Protein AF-A0AAN8FNF0-F1 (afdb_monomer_lite)

Radius of gyration: 13.96 Å; chains: 1; bounding box: 38×25×44 Å

InterPro domains:
  IPR021010 Cytosolic motility protein [PF12150] (9-66)
  IPR021010 Cytosolic motility protein [PTHR31578] (7-69)

Organism: Trichostrongylus colubriformis (NCBI:txid6319)

pLDDT: mean 73.43, std 11.33, range [39.94, 85.0]

Sequence (76 aa):
MAEKKKAHDDTWSNQQVHTNFPQNAVRVIGQPNSYVALWYHHGKPIMGKAWNDSGVVQRSIQWLKQRQIRLQITRN

Foldseek 3Di:
DDPPPDPDDWDKDKDFFFAFDDPQFDADPPDPFKGWKWDADPNDIDIFIWGQDPRGTDGPCPDDPDGIIITTGDDD

Structure (mmCIF, N/CA/C/O backbone):
data_AF-A0AAN8FNF0-F1
#
_entry.id   AF-A0AAN8FNF0-F1
#
loop_
_atom_site.group_PDB
_atom_site.id
_atom_site.type_symbol
_atom_site.label_atom_id
_atom_site.label_alt_id
_atom_site.label_comp_id
_atom_site.label_asym_id
_atom_site.label_entity_id
_atom_site.label_seq_id
_atom_site.pdbx_PDB_ins_code
_atom_site.Cartn_x
_atom_site.Cartn_y
_atom_site.Cartn_z
_atom_site.occupancy
_atom_site.B_iso_or_equiv
_atom_site.auth_seq_id
_atom_site.auth_comp_id
_atom_site.auth_asym_id
_atom_site.auth_atom_id
_atom_site.pdbx_PDB_model_num
ATOM 1 N N . MET A 1 1 ? -27.079 2.595 -30.726 1.00 39.94 1 MET A N 1
ATOM 2 C CA . MET A 1 1 ? -25.603 2.504 -30.699 1.00 39.94 1 MET A CA 1
ATOM 3 C C . MET A 1 1 ? -25.156 2.721 -29.259 1.00 39.94 1 MET A C 1
ATOM 5 O O . MET A 1 1 ? -25.302 3.830 -28.772 1.00 39.94 1 MET A O 1
ATOM 9 N N . ALA A 1 2 ? -24.742 1.677 -28.535 1.00 49.72 2 ALA A N 1
ATOM 10 C CA . ALA A 1 2 ? -24.285 1.829 -27.152 1.00 49.72 2 ALA A CA 1
ATOM 11 C C . ALA A 1 2 ? -22.872 2.430 -27.147 1.00 49.72 2 ALA A C 1
ATOM 13 O O . ALA A 1 2 ? -21.948 1.845 -27.715 1.00 49.72 2 ALA A O 1
ATOM 14 N N . GLU A 1 3 ? -22.715 3.606 -26.545 1.00 56.06 3 GLU A N 1
ATOM 15 C CA . GLU A 1 3 ? -21.423 4.261 -26.370 1.00 56.06 3 GLU A CA 1
ATOM 16 C C . GLU A 1 3 ? -20.543 3.377 -25.476 1.00 56.06 3 GLU A C 1
ATOM 18 O O . GLU A 1 3 ? -20.811 3.195 -24.286 1.00 56.06 3 GLU A O 1
ATOM 23 N N . LYS A 1 4 ? -19.514 2.751 -26.060 1.00 54.16 4 LYS A N 1
ATOM 24 C CA . LYS A 1 4 ? -18.501 2.017 -25.296 1.00 54.16 4 LYS A CA 1
ATOM 25 C C . LYS A 1 4 ? -17.773 3.030 -24.414 1.00 54.16 4 LYS A C 1
ATOM 27 O O . LYS A 1 4 ? -16.841 3.681 -24.882 1.00 54.16 4 LYS A O 1
ATOM 32 N N . LYS A 1 5 ? -18.186 3.160 -23.147 1.00 54.44 5 LYS A N 1
ATOM 33 C CA . LYS A 1 5 ? -17.410 3.864 -22.116 1.00 54.44 5 LYS A CA 1
ATOM 34 C C . LYS A 1 5 ? -15.979 3.333 -22.185 1.00 54.44 5 LYS A C 1
ATOM 36 O O . LYS A 1 5 ? -15.749 2.156 -21.910 1.00 54.44 5 LYS A O 1
ATOM 41 N N . LYS A 1 6 ? -15.030 4.178 -22.604 1.00 55.25 6 LYS A N 1
ATOM 42 C CA . LYS A 1 6 ? -13.604 3.846 -22.541 1.00 55.25 6 LYS A C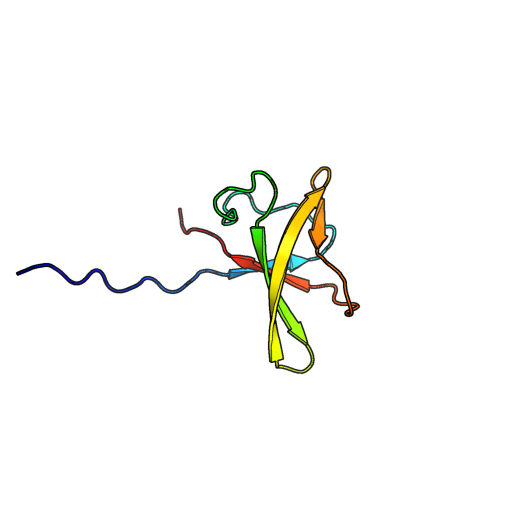A 1
ATOM 43 C C . LYS A 1 6 ? -13.303 3.455 -21.100 1.00 55.25 6 LYS A C 1
ATOM 45 O O . LYS A 1 6 ? -13.565 4.251 -20.198 1.00 55.25 6 LYS A O 1
ATOM 50 N N . ALA A 1 7 ? -12.800 2.238 -20.899 1.00 62.56 7 ALA A N 1
ATOM 51 C CA . ALA A 1 7 ? -12.318 1.803 -19.599 1.00 62.56 7 ALA A CA 1
ATOM 52 C C . ALA A 1 7 ? -11.342 2.870 -19.091 1.00 62.56 7 ALA A C 1
ATOM 54 O O . ALA A 1 7 ? -10.401 3.233 -19.795 1.00 62.56 7 ALA A O 1
ATOM 55 N N . HIS A 1 8 ? -11.652 3.474 -17.948 1.00 66.19 8 HIS A N 1
ATOM 56 C CA . HIS A 1 8 ? -10.772 4.460 -17.342 1.00 66.19 8 HIS A CA 1
ATOM 57 C C . HIS A 1 8 ? -9.570 3.730 -16.756 1.00 66.19 8 HIS A C 1
ATOM 59 O O . HIS A 1 8 ? -9.743 2.702 -16.105 1.00 66.19 8 HIS A O 1
ATOM 65 N N . ASP A 1 9 ? -8.371 4.257 -16.998 1.00 75.94 9 ASP A N 1
ATOM 66 C CA . ASP A 1 9 ? -7.153 3.710 -16.412 1.00 75.94 9 ASP A CA 1
ATOM 67 C C . ASP A 1 9 ? -7.231 3.732 -14.881 1.00 75.94 9 ASP A C 1
ATOM 69 O O . ASP A 1 9 ? -7.637 4.729 -14.265 1.00 75.94 9 ASP A O 1
ATOM 73 N N . ASP A 1 10 ? -6.796 2.634 -14.263 1.00 75.38 10 ASP A N 1
ATOM 74 C CA . ASP A 1 10 ? -6.696 2.532 -12.814 1.00 75.38 10 ASP A CA 1
ATOM 75 C C . ASP A 1 10 ? -5.755 3.609 -12.263 1.00 75.38 10 ASP A C 1
ATOM 77 O O . ASP A 1 10 ? -4.614 3.772 -12.707 1.00 75.38 10 ASP A O 1
ATOM 81 N N . THR A 1 11 ? -6.222 4.348 -11.256 1.00 83.12 11 THR A N 1
ATOM 82 C CA . THR A 1 11 ? -5.409 5.370 -10.591 1.00 83.12 11 THR A CA 1
ATOM 83 C C . THR A 1 11 ? -4.778 4.791 -9.327 1.00 83.12 11 THR A C 1
ATOM 85 O O . THR A 1 11 ? -5.459 4.247 -8.461 1.00 83.12 11 THR A O 1
ATOM 88 N N . TRP A 1 12 ? -3.458 4.931 -9.213 1.00 82.94 12 TRP A N 1
ATOM 89 C CA . TRP A 1 12 ? -2.662 4.390 -8.112 1.00 82.94 12 TRP A CA 1
ATOM 90 C C . TRP A 1 12 ? -1.955 5.517 -7.360 1.00 82.94 12 TRP A C 1
ATOM 92 O O . TRP A 1 12 ? -1.211 6.293 -7.961 1.00 82.94 12 TRP A O 1
ATOM 102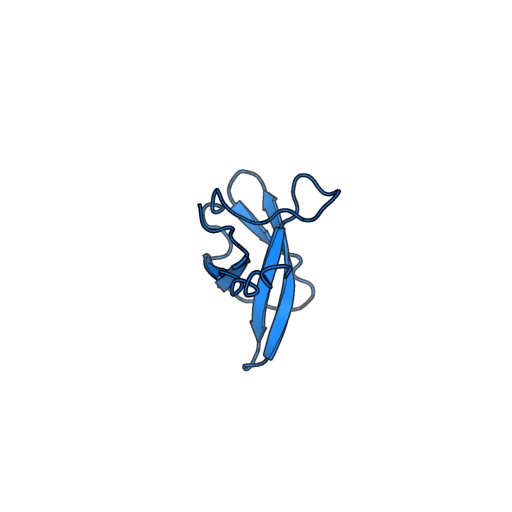 N N . SER A 1 13 ? -2.147 5.583 -6.044 1.00 83.44 13 SER A N 1
ATOM 103 C CA . SER A 1 13 ? -1.484 6.551 -5.165 1.00 83.44 13 SER A CA 1
ATOM 104 C C . SER A 1 13 ? -0.288 5.910 -4.468 1.00 83.44 13 SER A C 1
ATOM 106 O O . SER A 1 13 ? -0.437 4.865 -3.835 1.00 83.44 13 SER A O 1
ATOM 108 N N . ASN A 1 14 ? 0.893 6.525 -4.571 1.00 82.88 14 ASN A N 1
ATOM 109 C CA . ASN A 1 14 ? 2.090 6.071 -3.860 1.00 82.88 14 ASN A CA 1
ATOM 110 C C . ASN A 1 14 ? 1.953 6.419 -2.375 1.00 82.88 14 ASN A C 1
ATOM 112 O O . ASN A 1 14 ? 1.854 7.591 -2.024 1.00 82.88 14 ASN A O 1
ATOM 116 N N . GLN A 1 15 ? 1.967 5.409 -1.512 1.00 79.88 15 GLN A N 1
ATOM 117 C CA . GLN A 1 15 ? 1.811 5.549 -0.069 1.00 79.88 15 GLN A CA 1
ATOM 118 C C . GLN A 1 15 ? 2.944 4.826 0.650 1.00 79.88 15 GLN A C 1
ATOM 120 O O . GLN A 1 15 ? 3.359 3.727 0.268 1.00 79.88 15 GLN A O 1
ATOM 125 N N . GLN A 1 16 ? 3.467 5.445 1.702 1.00 77.88 16 GLN A N 1
ATOM 126 C CA . GLN A 1 16 ? 4.451 4.790 2.548 1.00 77.88 16 GLN A CA 1
ATOM 127 C C . GLN A 1 16 ? 3.721 3.907 3.569 1.00 77.88 16 GLN A C 1
ATOM 129 O O . GLN A 1 16 ? 2.632 4.219 4.044 1.00 77.88 16 GLN A O 1
ATOM 134 N N . VAL A 1 17 ? 4.305 2.761 3.903 1.00 70.19 17 VAL A N 1
ATOM 135 C CA . VAL A 1 17 ? 3.798 1.951 5.015 1.00 70.19 17 VAL A CA 1
ATOM 136 C C . VAL A 1 17 ? 4.012 2.753 6.304 1.00 70.19 17 VAL A C 1
ATOM 138 O O . VAL A 1 17 ? 5.063 3.380 6.463 1.00 70.19 17 VAL A O 1
ATOM 141 N N . HIS A 1 18 ? 3.030 2.747 7.206 1.00 70.19 18 HIS A N 1
ATOM 142 C CA . HIS A 1 18 ? 3.006 3.586 8.415 1.00 70.19 18 HIS A CA 1
ATOM 143 C C . HIS A 1 18 ? 2.744 5.087 8.222 1.00 70.19 18 HIS A C 1
ATOM 145 O O . HIS A 1 18 ? 3.001 5.865 9.135 1.00 70.19 18 HIS A O 1
ATOM 151 N N . THR A 1 19 ? 2.198 5.505 7.077 1.00 74.31 19 THR A N 1
ATOM 152 C CA . THR A 1 19 ? 1.645 6.863 6.909 1.00 74.31 19 THR A CA 1
ATOM 153 C C . THR A 1 19 ? 0.120 6.850 6.855 1.00 74.31 19 THR A C 1
ATOM 155 O O . THR A 1 19 ? -0.495 5.780 6.801 1.00 74.31 19 THR A O 1
ATOM 158 N N . ASN A 1 20 ? -0.481 8.045 6.872 1.00 77.19 20 ASN A N 1
ATOM 159 C CA . ASN A 1 20 ? -1.927 8.221 6.780 1.00 77.19 20 ASN A CA 1
ATOM 160 C C . ASN A 1 20 ? -2.518 7.497 5.568 1.00 77.19 20 ASN A C 1
ATOM 162 O O . ASN A 1 20 ? -1.984 7.545 4.459 1.00 77.19 20 ASN A O 1
ATOM 166 N N . PHE A 1 21 ? -3.663 6.862 5.798 1.00 76.31 21 PHE A N 1
ATOM 167 C CA . PHE A 1 21 ? -4.423 6.167 4.771 1.00 76.31 21 PHE A CA 1
ATOM 168 C C . PHE A 1 21 ? -5.138 7.169 3.837 1.00 76.31 21 PHE A C 1
ATOM 170 O O . PHE A 1 21 ? -5.815 8.070 4.337 1.00 76.31 21 PHE A O 1
ATOM 177 N N . PRO A 1 22 ? -5.040 7.040 2.499 1.00 78.62 22 PRO A N 1
ATOM 178 C CA . PRO A 1 22 ? -5.739 7.935 1.582 1.00 78.62 22 PRO A CA 1
ATOM 179 C C . PRO A 1 22 ? -7.258 7.727 1.649 1.00 78.62 22 PRO A C 1
ATOM 181 O O . PRO A 1 22 ? -7.750 6.599 1.690 1.00 78.62 22 PRO A O 1
ATOM 184 N N . GLN A 1 23 ? -8.013 8.825 1.633 1.00 76.19 23 GLN A N 1
ATOM 185 C CA . GLN A 1 23 ? -9.460 8.811 1.873 1.00 76.19 23 GLN A CA 1
ATOM 186 C C . GLN A 1 23 ? -10.276 8.180 0.732 1.00 76.19 23 GLN A C 1
ATOM 188 O O . GLN A 1 23 ? -11.334 7.607 0.974 1.00 76.19 23 GLN A O 1
ATOM 193 N N . ASN A 1 24 ? -9.768 8.239 -0.499 1.00 81.50 24 ASN A N 1
ATOM 194 C CA . ASN A 1 24 ? -10.395 7.711 -1.715 1.00 81.50 24 ASN A CA 1
ATOM 195 C C . ASN A 1 24 ? -9.873 6.322 -2.121 1.00 81.50 24 ASN A C 1
ATOM 197 O O . ASN A 1 24 ? -9.930 5.946 -3.292 1.00 81.50 24 ASN A O 1
ATOM 201 N N . ALA A 1 25 ? -9.321 5.566 -1.175 1.00 80.69 25 ALA A N 1
ATOM 202 C CA . ALA A 1 25 ? -8.832 4.221 -1.430 1.00 80.69 25 ALA A CA 1
ATOM 203 C C . ALA A 1 25 ? -9.966 3.241 -1.758 1.00 80.69 25 ALA A C 1
ATOM 205 O O . ALA A 1 25 ? -10.986 3.177 -1.065 1.00 80.69 25 ALA A O 1
ATOM 206 N N . VAL A 1 26 ? -9.739 2.416 -2.777 1.00 81.25 26 VAL A N 1
ATOM 207 C CA . VAL A 1 26 ? -10.674 1.375 -3.205 1.00 81.25 26 VAL A CA 1
ATOM 208 C C . VAL A 1 26 ? -10.707 0.252 -2.174 1.00 81.25 26 VAL A C 1
ATOM 210 O O . VAL A 1 26 ? -9.686 -0.377 -1.874 1.00 81.25 26 VAL A O 1
ATOM 213 N N . ARG A 1 27 ? -11.906 -0.014 -1.649 1.00 83.88 27 ARG A N 1
ATOM 214 C CA . ARG A 1 27 ? -12.172 -1.114 -0.717 1.00 83.88 27 ARG A CA 1
ATOM 215 C C . ARG A 1 27 ? -12.427 -2.415 -1.468 1.00 83.88 27 ARG A C 1
ATOM 217 O O . ARG A 1 27 ? -13.035 -2.428 -2.536 1.00 83.88 27 ARG A O 1
ATOM 224 N N . VAL A 1 28 ? -12.007 -3.518 -0.865 1.00 82.12 28 VAL A N 1
ATOM 225 C CA . VAL A 1 28 ? -12.345 -4.865 -1.321 1.00 82.12 28 VAL A CA 1
ATOM 226 C C . VAL A 1 28 ? -13.817 -5.128 -1.010 1.00 82.12 28 VAL A C 1
ATOM 228 O O . VAL A 1 28 ? -14.268 -4.950 0.123 1.00 82.12 28 VAL A O 1
ATOM 231 N N . ILE A 1 29 ? -14.570 -5.569 -2.016 1.00 80.69 29 ILE A N 1
ATOM 232 C CA . ILE A 1 29 ? -15.994 -5.890 -1.875 1.00 80.69 29 ILE A CA 1
ATOM 233 C C . ILE A 1 29 ? -16.165 -6.959 -0.783 1.00 80.69 29 ILE A C 1
ATOM 235 O O . ILE A 1 29 ? -15.478 -7.979 -0.784 1.00 80.69 29 ILE A O 1
ATOM 239 N N . GLY A 1 30 ? -17.061 -6.705 0.175 1.00 83.50 30 GLY A N 1
ATOM 240 C CA . GLY A 1 30 ? -17.336 -7.610 1.297 1.00 83.50 30 GLY A CA 1
ATOM 241 C C . GLY A 1 30 ? -16.356 -7.522 2.474 1.00 83.50 30 GLY A C 1
ATOM 242 O O . GLY A 1 30 ? -16.546 -8.233 3.456 1.00 83.50 30 GLY A O 1
ATOM 243 N N . GLN A 1 31 ? -15.333 -6.657 2.423 1.00 81.50 31 GLN A N 1
ATOM 244 C CA . GLN A 1 31 ? -14.389 -6.469 3.531 1.00 81.50 31 GLN A CA 1
ATOM 245 C C . GLN A 1 31 ? -14.296 -4.987 3.931 1.00 81.50 31 GLN A C 1
ATOM 247 O O . GLN A 1 31 ? -13.746 -4.181 3.180 1.00 81.50 31 GLN A O 1
ATOM 252 N N . PRO A 1 32 ? -14.794 -4.600 5.122 1.00 77.06 32 PRO A N 1
ATOM 253 C CA . PRO A 1 32 ? -14.940 -3.191 5.499 1.00 77.06 32 PRO A CA 1
ATOM 254 C C . PRO A 1 32 ? -13.606 -2.455 5.686 1.00 77.06 32 PRO A C 1
ATOM 256 O O . PRO A 1 32 ? -13.549 -1.242 5.505 1.00 77.06 32 PRO A O 1
ATOM 259 N N . ASN A 1 33 ? -12.535 -3.181 6.015 1.00 82.38 33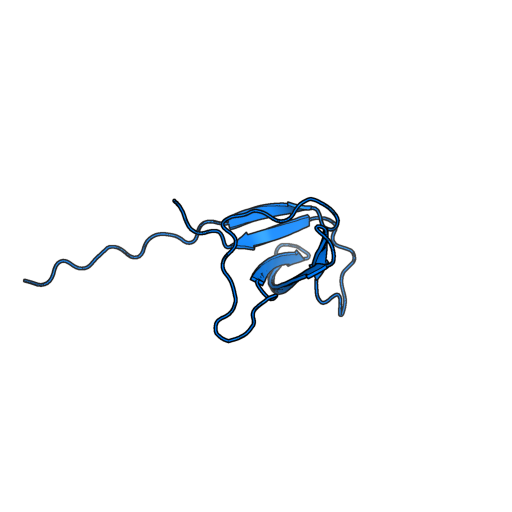 ASN A N 1
ATOM 260 C CA . ASN A 1 33 ? -11.210 -2.626 6.284 1.00 82.38 33 ASN A CA 1
ATOM 261 C C . ASN A 1 33 ? -10.119 -3.321 5.459 1.00 82.38 33 ASN A C 1
ATOM 263 O O . ASN A 1 33 ? -9.088 -3.750 5.968 1.00 82.38 33 ASN A O 1
ATOM 267 N N . SER A 1 34 ? -10.374 -3.536 4.175 1.00 83.50 34 SER A N 1
ATOM 268 C CA . SER A 1 34 ? -9.384 -4.101 3.261 1.00 83.50 34 SER A CA 1
ATOM 269 C C . SER A 1 34 ? -9.389 -3.331 1.962 1.00 83.50 34 SER A C 1
ATOM 271 O O . SER A 1 34 ? -10.444 -3.031 1.414 1.00 83.50 34 SER A O 1
ATOM 273 N N . TYR A 1 35 ? -8.196 -3.044 1.469 1.00 85.00 35 TYR A N 1
ATOM 274 C CA . TYR A 1 35 ? -7.959 -2.196 0.317 1.00 85.00 35 TYR A CA 1
ATOM 275 C C . TYR A 1 35 ? -6.972 -2.873 -0.621 1.00 85.00 35 TYR A C 1
ATOM 277 O O . TYR A 1 35 ? -6.096 -3.629 -0.183 1.00 85.00 35 TYR A O 1
ATOM 285 N N . VAL A 1 36 ? -7.115 -2.596 -1.914 1.00 84.12 36 VAL A N 1
ATOM 286 C CA . VAL A 1 36 ? -6.227 -3.145 -2.940 1.00 84.12 36 VAL A CA 1
ATOM 287 C C . VAL A 1 36 ? -4.893 -2.409 -2.892 1.00 84.12 36 VAL A C 1
ATOM 289 O O . VAL A 1 36 ? -4.830 -1.186 -3.047 1.00 84.12 36 VAL A O 1
ATOM 292 N N . ALA A 1 37 ? -3.823 -3.169 -2.673 1.00 84.19 37 ALA A N 1
ATOM 293 C CA . ALA A 1 37 ? -2.463 -2.668 -2.625 1.00 84.19 37 ALA A CA 1
ATOM 294 C C . ALA A 1 37 ? -1.607 -3.333 -3.702 1.00 84.19 37 ALA A C 1
ATOM 296 O O . ALA A 1 37 ? -1.717 -4.526 -3.975 1.00 84.19 37 ALA A O 1
ATOM 297 N N . LEU A 1 38 ? -0.705 -2.555 -4.276 1.00 84.69 38 LEU A N 1
ATOM 298 C CA . LEU A 1 38 ? 0.275 -2.991 -5.256 1.00 84.69 38 LEU A CA 1
ATOM 299 C C . LEU A 1 38 ? 1.657 -2.563 -4.777 1.00 84.69 38 LEU A C 1
ATOM 301 O O . LEU A 1 38 ? 1.851 -1.429 -4.351 1.00 84.69 38 LEU A O 1
ATOM 305 N N . TRP A 1 39 ? 2.646 -3.437 -4.860 1.00 83.81 39 TRP A N 1
ATOM 306 C CA . TRP A 1 39 ? 4.033 -3.075 -4.586 1.00 83.81 39 TRP A CA 1
ATOM 307 C C . TRP A 1 39 ? 4.969 -3.698 -5.613 1.00 83.81 39 TRP A C 1
ATOM 309 O O . TRP A 1 39 ? 4.590 -4.606 -6.345 1.00 83.81 39 TRP A O 1
ATOM 319 N N . TYR A 1 40 ? 6.196 -3.192 -5.689 1.00 79.38 40 TYR A N 1
ATOM 320 C CA . TYR A 1 40 ? 7.184 -3.647 -6.662 1.00 79.38 40 TYR A CA 1
ATOM 321 C C . TYR A 1 40 ? 8.342 -4.323 -5.945 1.00 79.38 40 TYR A C 1
ATOM 323 O O . TYR A 1 40 ? 8.965 -3.727 -5.069 1.00 79.38 40 TYR A O 1
ATOM 331 N N . HIS A 1 41 ? 8.659 -5.561 -6.315 1.00 76.62 41 HIS A N 1
ATOM 332 C CA . HIS A 1 41 ? 9.853 -6.260 -5.845 1.00 76.62 41 HIS A CA 1
ATOM 333 C C . HIS A 1 41 ? 10.738 -6.637 -7.028 1.00 76.62 41 HIS A C 1
ATOM 335 O O . HIS A 1 41 ? 10.298 -7.369 -7.909 1.00 76.62 41 HIS A O 1
ATOM 341 N N . HIS A 1 42 ? 11.971 -6.122 -7.062 1.00 79.44 42 HIS A N 1
ATOM 342 C CA . HIS A 1 42 ? 12.917 -6.353 -8.165 1.00 79.44 42 HIS A CA 1
ATOM 343 C C . HIS A 1 42 ? 12.296 -6.085 -9.551 1.00 79.44 42 HIS A C 1
ATOM 345 O O . HIS A 1 42 ? 12.438 -6.877 -10.477 1.00 79.44 42 HIS A O 1
ATOM 351 N N . GLY A 1 43 ? 11.527 -4.996 -9.672 1.00 81.50 43 GLY A N 1
ATOM 352 C CA . GLY A 1 43 ? 10.827 -4.628 -10.908 1.00 81.50 43 GLY A CA 1
ATOM 353 C C . GLY A 1 43 ? 9.558 -5.434 -11.210 1.00 81.50 43 GLY A C 1
ATOM 354 O O . GLY A 1 43 ? 8.831 -5.077 -12.131 1.00 81.50 43 GLY A O 1
ATOM 355 N N . LYS A 1 44 ? 9.233 -6.473 -10.428 1.00 82.44 44 LYS A N 1
ATOM 356 C CA . LYS A 1 44 ? 8.002 -7.255 -10.597 1.00 82.44 44 LYS A CA 1
ATOM 357 C C . LYS A 1 44 ? 6.852 -6.649 -9.781 1.00 82.44 44 LYS A C 1
ATOM 359 O O . LYS A 1 44 ? 7.026 -6.455 -8.572 1.00 82.44 44 LYS A O 1
ATOM 364 N N . PRO A 1 45 ? 5.693 -6.362 -10.399 1.00 84.00 45 PRO A N 1
ATOM 365 C CA . PRO A 1 45 ? 4.502 -5.938 -9.677 1.00 84.00 45 PRO A CA 1
ATOM 366 C C . PRO A 1 45 ? 3.929 -7.115 -8.882 1.00 84.00 45 PRO A C 1
ATOM 368 O O . PRO A 1 45 ? 3.760 -8.215 -9.406 1.00 84.00 45 PRO A O 1
ATOM 371 N N . ILE A 1 46 ? 3.627 -6.883 -7.611 1.00 83.94 46 ILE A N 1
ATOM 372 C CA . ILE A 1 46 ? 3.006 -7.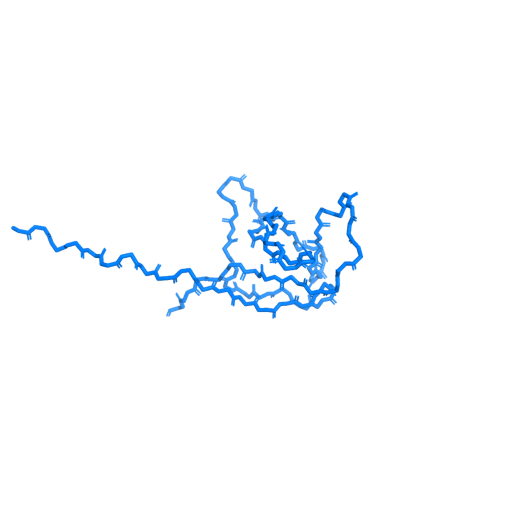851 -6.712 1.00 83.94 46 ILE A CA 1
ATOM 373 C C . ILE A 1 46 ? 1.761 -7.195 -6.127 1.00 83.94 46 ILE A C 1
ATOM 375 O O . ILE A 1 46 ? 1.836 -6.134 -5.502 1.00 83.94 46 ILE A O 1
ATOM 379 N N . MET A 1 47 ? 0.616 -7.835 -6.343 1.00 82.31 47 MET A N 1
ATOM 380 C CA . MET A 1 47 ? -0.654 -7.420 -5.758 1.00 82.31 47 MET A CA 1
ATOM 381 C C . MET A 1 47 ? -0.830 -8.029 -4.370 1.00 82.31 47 MET A C 1
ATOM 383 O O . MET A 1 47 ? -0.428 -9.164 -4.110 1.00 82.31 47 MET A O 1
ATOM 387 N N . GLY A 1 48 ? -1.487 -7.286 -3.492 1.00 82.31 48 GLY A N 1
ATOM 388 C CA . GLY A 1 48 ? -1.918 -7.776 -2.198 1.00 82.31 48 GLY A CA 1
ATOM 389 C C . GLY A 1 48 ? -2.971 -6.878 -1.575 1.00 82.31 48 GLY A C 1
ATOM 390 O O . GLY A 1 48 ? -3.626 -6.076 -2.242 1.00 82.31 48 GLY A O 1
ATOM 391 N N . LYS A 1 49 ? -3.140 -7.029 -0.265 1.00 81.62 49 LYS A N 1
ATOM 392 C CA . LYS A 1 49 ? -4.100 -6.253 0.513 1.00 81.62 49 LYS A CA 1
ATOM 393 C C . LYS A 1 49 ? -3.393 -5.380 1.534 1.00 81.62 49 LYS A C 1
ATOM 395 O O . LYS A 1 49 ? -2.446 -5.817 2.193 1.00 81.62 49 LYS A O 1
ATOM 400 N N . ALA A 1 50 ? -3.916 -4.173 1.687 1.00 82.56 50 ALA A N 1
ATOM 401 C CA . ALA A 1 50 ? -3.643 -3.312 2.822 1.00 82.56 50 ALA A CA 1
ATOM 402 C C . ALA A 1 50 ? -4.899 -3.179 3.686 1.00 82.56 50 ALA A C 1
ATOM 404 O O . ALA A 1 50 ? -6.021 -3.311 3.195 1.00 82.56 50 ALA A O 1
ATOM 405 N N . TRP A 1 51 ? -4.711 -2.905 4.966 1.00 81.88 51 TRP A N 1
ATOM 406 C CA . TRP A 1 51 ? -5.777 -2.537 5.891 1.00 81.88 51 TRP A CA 1
ATOM 407 C C . TRP A 1 51 ? -5.358 -1.292 6.663 1.00 81.88 51 TRP A C 1
ATOM 409 O O . TRP A 1 51 ? -4.170 -0.982 6.775 1.00 81.88 51 TRP A O 1
ATOM 419 N N . ASN A 1 52 ? -6.345 -0.552 7.153 1.00 81.38 52 ASN A N 1
ATOM 420 C CA . ASN A 1 52 ? -6.109 0.578 8.034 1.00 81.38 52 ASN A CA 1
ATOM 421 C C . ASN A 1 52 ? -6.145 0.069 9.480 1.00 81.38 52 ASN A C 1
ATOM 423 O O . ASN A 1 52 ? -7.181 -0.406 9.936 1.00 81.38 52 ASN A O 1
ATOM 427 N N . ASP A 1 53 ? -5.027 0.146 10.191 1.00 79.00 53 ASP A N 1
ATOM 428 C CA . ASP A 1 53 ? -4.972 -0.133 11.625 1.00 79.00 53 ASP A CA 1
ATOM 429 C C . ASP A 1 53 ? -4.689 1.176 12.370 1.00 79.00 53 ASP A C 1
ATOM 431 O O . ASP A 1 53 ? -3.581 1.707 12.313 1.00 79.00 53 ASP A O 1
ATOM 435 N N . SER A 1 54 ? -5.713 1.745 13.011 1.00 70.50 54 SER A N 1
ATOM 436 C CA . SER A 1 54 ? -5.613 2.983 13.805 1.00 70.50 54 SER A CA 1
ATOM 437 C C . SER A 1 54 ? -5.031 4.204 13.059 1.00 70.50 54 SER A C 1
ATOM 439 O O . SER A 1 54 ? -4.318 5.020 13.636 1.00 70.50 54 SER A O 1
ATOM 441 N N . GLY A 1 55 ? -5.331 4.351 11.763 1.00 64.75 55 GLY A N 1
ATOM 442 C CA . GLY A 1 55 ? -4.853 5.447 10.903 1.00 64.75 55 GLY A CA 1
ATOM 443 C C . GLY A 1 55 ? -3.587 5.116 10.109 1.00 64.75 55 GLY A C 1
ATOM 444 O O . GLY A 1 55 ? -3.203 5.873 9.215 1.00 64.75 55 GLY A O 1
ATOM 445 N N . VAL A 1 56 ? -2.973 3.966 10.388 1.00 63.88 56 VAL A N 1
ATOM 446 C CA . VAL A 1 56 ? -1.737 3.502 9.763 1.00 63.88 56 VAL A CA 1
ATOM 447 C C . VAL A 1 56 ? -2.055 2.456 8.698 1.00 63.88 56 VAL A C 1
ATOM 449 O O . VAL A 1 56 ? -2.726 1.455 8.946 1.00 63.88 56 VAL A O 1
ATOM 452 N N . VAL A 1 57 ? -1.521 2.670 7.494 1.00 68.44 57 VAL A N 1
ATOM 453 C CA . VAL A 1 57 ? -1.501 1.654 6.435 1.00 68.44 57 VAL A CA 1
ATOM 454 C C . VAL A 1 57 ? -0.669 0.453 6.900 1.00 68.44 57 VAL A C 1
ATOM 456 O O . VAL A 1 57 ? 0.559 0.546 7.006 1.00 68.44 57 VAL A O 1
ATOM 459 N N . GLN A 1 58 ? -1.328 -0.683 7.118 1.00 70.69 58 GLN A N 1
ATOM 460 C CA . GLN A 1 58 ? -0.692 -1.983 7.321 1.00 70.69 58 GLN A CA 1
ATOM 461 C C . GLN A 1 58 ? -0.930 -2.903 6.121 1.00 70.69 58 GLN A C 1
ATOM 463 O O . GLN A 1 58 ? -1.851 -2.701 5.330 1.00 70.69 58 GLN A O 1
ATOM 468 N N . ARG A 1 59 ? -0.060 -3.901 5.941 1.00 69.31 59 ARG A N 1
ATOM 469 C CA . A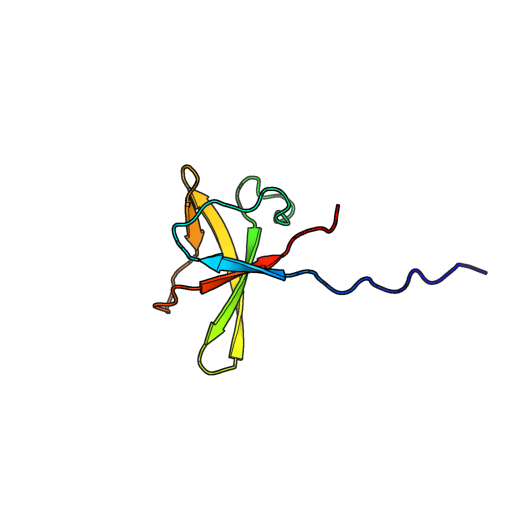RG A 1 59 ? -0.099 -4.823 4.796 1.00 69.31 59 ARG A CA 1
ATOM 470 C C . ARG A 1 59 ? 0.239 -6.247 5.215 1.00 69.31 59 ARG A C 1
ATOM 472 O O . ARG A 1 59 ? 0.998 -6.441 6.163 1.00 69.31 59 ARG A O 1
ATOM 479 N N . SER A 1 60 ? -0.240 -7.238 4.460 1.00 61.22 60 SER A N 1
ATOM 480 C CA . SER A 1 60 ? 0.117 -8.644 4.686 1.00 61.22 60 SER A CA 1
ATOM 481 C C . SER A 1 60 ? 1.558 -8.870 4.235 1.00 61.22 60 SER A C 1
ATOM 483 O O . SER A 1 60 ? 1.838 -9.104 3.057 1.00 61.22 60 SER A O 1
ATOM 485 N N . ILE A 1 61 ? 2.493 -8.732 5.171 1.00 55.69 61 ILE A N 1
ATOM 486 C CA . ILE A 1 61 ? 3.912 -9.004 4.959 1.00 55.69 61 ILE A CA 1
ATOM 487 C C . ILE A 1 61 ? 4.104 -10.508 5.114 1.00 55.69 61 ILE A C 1
ATOM 489 O O . ILE A 1 61 ? 4.340 -10.983 6.216 1.00 55.69 61 ILE A O 1
ATOM 493 N N . GLN A 1 62 ? 4.012 -11.264 4.019 1.00 47.38 62 GLN A N 1
ATOM 494 C CA . GLN A 1 62 ? 4.487 -12.648 4.065 1.00 47.38 62 GLN A CA 1
ATOM 495 C C . GLN A 1 62 ? 6.006 -12.714 3.804 1.00 47.38 62 GLN A C 1
ATOM 497 O O . GLN A 1 62 ? 6.654 -13.578 4.371 1.00 47.38 62 GLN A O 1
ATOM 502 N N . TRP A 1 63 ? 6.611 -11.804 3.013 1.00 50.31 63 TRP A N 1
ATOM 503 C CA . TRP A 1 63 ? 8.009 -12.006 2.561 1.00 50.31 63 TRP A CA 1
ATOM 504 C C . TRP A 1 63 ? 8.868 -10.763 2.237 1.00 50.31 63 TRP A C 1
ATOM 506 O O . TRP A 1 63 ? 9.995 -10.918 1.777 1.00 50.31 63 TRP A O 1
ATOM 516 N N . LEU A 1 64 ? 8.405 -9.518 2.440 1.00 55.31 64 LEU A N 1
ATOM 517 C CA . LEU A 1 64 ? 9.114 -8.333 1.911 1.00 55.31 64 LEU A CA 1
ATOM 518 C C . LEU A 1 64 ? 9.293 -7.198 2.934 1.00 55.31 64 LEU A C 1
ATOM 520 O O . LEU A 1 64 ? 8.323 -6.716 3.512 1.00 55.31 64 LEU A O 1
ATOM 524 N N . LYS A 1 65 ? 10.525 -6.687 3.086 1.00 59.72 65 LYS A N 1
ATOM 525 C CA . LYS A 1 65 ? 10.827 -5.374 3.695 1.00 59.72 65 LYS A CA 1
ATOM 526 C C . LYS A 1 65 ? 10.689 -4.287 2.625 1.00 59.72 65 LYS A C 1
ATOM 528 O O . LYS A 1 65 ? 11.675 -3.873 2.027 1.00 59.72 65 LYS A O 1
ATOM 533 N N . GLN A 1 66 ? 9.472 -3.839 2.334 1.00 61.41 66 GLN A N 1
ATOM 534 C CA . G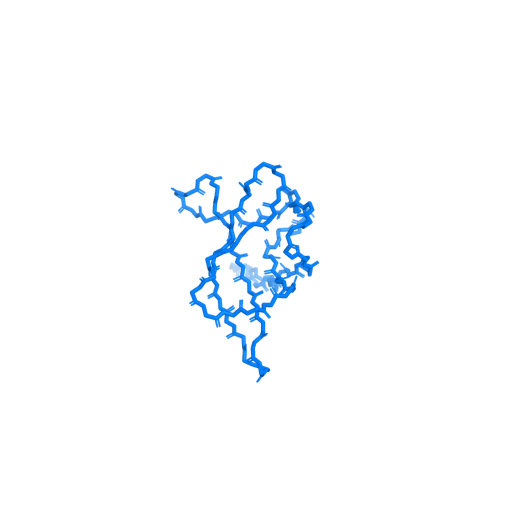LN A 1 66 ? 9.260 -2.689 1.448 1.00 61.41 66 GLN A CA 1
ATOM 535 C C . GLN A 1 66 ? 8.552 -1.579 2.200 1.00 61.41 66 GLN A C 1
ATOM 537 O O . GLN A 1 66 ? 7.539 -1.818 2.852 1.00 61.41 66 GLN A O 1
ATOM 542 N N . ARG A 1 67 ? 9.114 -0.371 2.100 1.00 63.16 67 ARG A N 1
ATOM 543 C CA . ARG A 1 67 ? 8.594 0.838 2.752 1.00 63.16 67 ARG A CA 1
ATOM 544 C C . ARG A 1 67 ? 7.506 1.528 1.935 1.00 63.16 67 ARG A C 1
ATOM 546 O O . ARG A 1 67 ? 6.763 2.309 2.508 1.00 63.16 67 ARG A O 1
ATOM 553 N N . GLN A 1 68 ? 7.395 1.250 0.636 1.00 70.56 68 GLN A N 1
ATOM 554 C CA . GLN A 1 68 ? 6.425 1.898 -0.247 1.00 70.56 68 GLN A CA 1
ATOM 555 C C . GLN A 1 68 ? 5.475 0.888 -0.884 1.00 70.56 68 GLN A C 1
ATOM 557 O O . GLN A 1 68 ? 5.897 -0.171 -1.354 1.00 70.56 68 GLN A O 1
ATOM 562 N N . ILE A 1 69 ? 4.195 1.251 -0.909 1.00 81.19 69 ILE A N 1
ATOM 563 C CA . ILE A 1 69 ? 3.124 0.550 -1.612 1.00 81.19 69 ILE A CA 1
ATOM 564 C C . ILE A 1 69 ? 2.328 1.552 -2.453 1.00 81.19 69 ILE A C 1
ATOM 566 O O . ILE A 1 69 ? 2.428 2.764 -2.286 1.00 81.19 69 ILE A O 1
ATOM 570 N N . ARG A 1 70 ? 1.520 1.051 -3.374 1.00 81.75 70 ARG A N 1
ATOM 571 C CA . ARG A 1 70 ? 0.561 1.820 -4.157 1.00 81.75 70 ARG A CA 1
ATOM 572 C C . ARG A 1 70 ? -0.835 1.357 -3.788 1.00 81.75 70 ARG A C 1
ATOM 574 O O . ARG A 1 70 ? -1.120 0.169 -3.894 1.00 81.75 70 ARG A O 1
ATOM 581 N N . LEU A 1 71 ? -1.690 2.272 -3.357 1.00 81.31 71 LEU A N 1
ATOM 582 C CA . LEU A 1 71 ? -3.100 1.976 -3.118 1.00 81.31 71 LEU A CA 1
ATOM 583 C C . LEU A 1 71 ? -3.909 2.404 -4.333 1.00 81.31 71 LEU A C 1
ATOM 585 O O . LEU A 1 71 ? -3.694 3.497 -4.867 1.00 81.31 71 LEU A O 1
ATOM 589 N N . GLN A 1 72 ? -4.817 1.539 -4.775 1.00 81.50 72 GLN A N 1
ATOM 590 C CA . GLN A 1 72 ? -5.761 1.911 -5.821 1.00 81.50 72 GLN A CA 1
ATOM 591 C C . GLN A 1 72 ? -6.721 2.953 -5.245 1.00 81.50 72 GLN A C 1
ATOM 593 O O . GLN A 1 72 ? -7.263 2.770 -4.151 1.00 81.50 72 GLN A O 1
ATOM 598 N N . ILE A 1 73 ? -6.903 4.054 -5.964 1.00 79.62 73 ILE A N 1
ATOM 599 C CA . ILE A 1 73 ? -7.784 5.147 -5.567 1.00 79.62 73 ILE A CA 1
ATOM 600 C C . ILE A 1 73 ? -8.810 5.418 -6.663 1.00 79.62 73 ILE A C 1
ATOM 602 O O . ILE A 1 73 ? -8.503 5.324 -7.853 1.00 79.62 73 ILE A O 1
ATOM 606 N N . THR A 1 74 ? -10.028 5.783 -6.276 1.00 72.94 74 THR A N 1
ATOM 607 C CA . THR A 1 74 ? -11.010 6.309 -7.228 1.00 72.94 74 THR A CA 1
ATOM 608 C C . THR A 1 74 ? -10.713 7.784 -7.488 1.00 72.94 74 THR A C 1
ATOM 610 O O . THR A 1 74 ? -10.420 8.542 -6.555 1.00 72.94 74 THR A O 1
ATOM 613 N N . ARG A 1 75 ? -10.777 8.212 -8.754 1.00 58.81 75 ARG A N 1
ATOM 614 C CA . ARG A 1 75 ? -10.855 9.647 -9.061 1.00 58.81 75 ARG A CA 1
ATOM 615 C C . ARG A 1 75 ? -12.209 10.154 -8.568 1.00 58.81 75 ARG A C 1
ATOM 617 O O . ARG A 1 75 ? -13.209 9.466 -8.765 1.00 58.81 75 ARG A O 1
ATOM 624 N N . ASN A 1 76 ? -12.184 11.281 -7.862 1.00 50.28 76 ASN A N 1
ATOM 625 C CA . ASN A 1 76 ? -13.385 12.000 -7.445 1.00 50.28 76 ASN A CA 1
ATOM 626 C C . ASN A 1 76 ? -14.053 12.642 -8.662 1.00 50.28 76 ASN A C 1
ATOM 628 O O . ASN A 1 76 ? -13.290 13.100 -9.545 1.00 50.28 76 ASN A O 1
#

Secondary structure (DSSP, 8-state):
-----PPPPPEEEEEETTSBPPTTBPBPTT-TT-EEEEEEETTEEEEEEEEEETTEEEE--SS---SEEEEEE---